Protein AF-F3GMN7-F1 (afdb_monomer)

Secondary structure (DSSP, 8-state):
--EE---PPPPHHHHHHHHHHHHTTSEEEEEEEEEEEEEEEE-TTS-EEEEEEEEEEEEEEEEPTTS-EEEEEEEESS--HHHHHHHHHHHHHHHHHHTSPP-PPPP-

InterPro domains:
  IPR036059 Metalloprotease TldD/PmbA superfamily [SSF111283] (9-101)

Foldseek 3Di:
DEDADPDDEPDPVVVVVLVPVLCPPWDKDKDKDKDKDWDWDDDPVGDTYIYIAIKMKIWMWTADPVGDIQTDIDIDRYDDSVVVSVRSVVRVVVNVVVPDDDDDDDDD

Mean predicted aligned error: 7.93 Å

pLDDT: mean 85.92, std 11.67, range [48.12, 97.56]

Organism: NCBI:txid629263

Radius of gyration: 19.86 Å; Cα contacts (8 Å, |Δi|>4): 149; chains: 1; bounding box: 45×43×56 Å

Nearest PDB structures (foldseek):
  4rh8-assembly3_C  TM=3.085E-01  e=1.114E-01  Escherichia coli K-12
  2dtt-assembly2_E  TM=4.410E-01  e=1.798E+00  Pyrococcus horikoshii OT3
  1vl4-assembly1_B  TM=5.322E-01  e=2.449E+00  Thermotoga maritima MSB8
  7nyd-assembly1_H  TM=2.640E-01  e=1.096E+00  Homo sapiens
  5iuy-assembly1_A  TM=2.639E-01  e=1.589E+00  Pseudomonas aeruginosa PAO1

Sequence (108 aa):
SSNVQDLPLPDSARVVEQISELAGDLDLVGFYAAGPLYRGFASSWGALGWHHANSFNFDWSLFHENGQAVKANYAGHDWSDEAFAQRFQQAREQLEFLGRPLHALKLC

Structu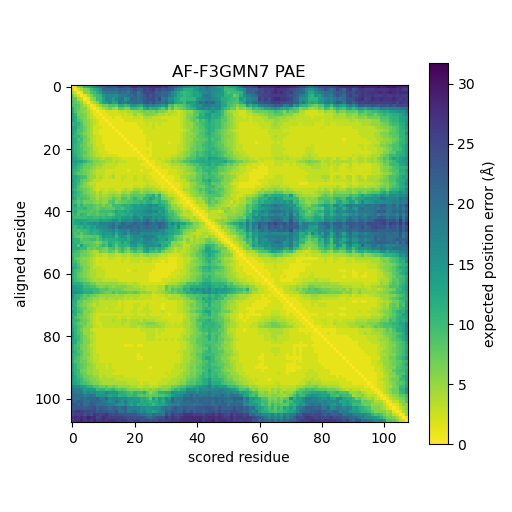re (mmCIF, N/CA/C/O backbone):
data_AF-F3GMN7-F1
#
_entry.id   AF-F3GMN7-F1
#
loop_
_atom_site.group_PDB
_atom_site.id
_atom_site.type_symbol
_atom_site.label_atom_id
_atom_site.label_alt_id
_atom_site.label_comp_id
_atom_site.label_asym_id
_atom_site.label_entity_id
_atom_site.label_seq_id
_atom_site.pdbx_PDB_ins_code
_atom_site.Cartn_x
_atom_site.Cartn_y
_atom_site.Cartn_z
_atom_site.occupancy
_atom_site.B_iso_or_equiv
_atom_site.auth_seq_id
_atom_site.auth_comp_id
_atom_site.auth_asym_id
_atom_site.auth_atom_id
_atom_site.pdbx_PDB_model_num
ATOM 1 N N . SER A 1 1 ? 21.235 8.985 -24.595 1.00 48.12 1 SER A N 1
ATOM 2 C CA . SER A 1 1 ? 21.428 8.810 -23.146 1.00 48.12 1 SER A CA 1
ATOM 3 C C . SER A 1 1 ? 20.370 7.838 -22.665 1.00 48.12 1 SER A C 1
ATOM 5 O O . SER A 1 1 ? 19.195 8.163 -22.783 1.00 48.12 1 SER A O 1
ATOM 7 N N . SER A 1 2 ? 20.749 6.622 -22.280 1.00 51.22 2 SER A N 1
ATOM 8 C CA . SER A 1 2 ? 19.832 5.617 -21.732 1.00 51.22 2 SER A CA 1
ATOM 9 C C . SER A 1 2 ? 19.768 5.800 -20.218 1.00 51.22 2 SER A C 1
ATOM 11 O O . SER A 1 2 ? 20.796 5.700 -19.554 1.00 51.22 2 SER A O 1
ATOM 13 N N . ASN A 1 3 ? 18.589 6.098 -19.678 1.00 54.62 3 ASN A N 1
ATOM 14 C CA . ASN A 1 3 ? 18.346 6.036 -18.240 1.00 54.62 3 ASN A CA 1
ATOM 15 C C . ASN A 1 3 ? 17.583 4.730 -17.992 1.00 54.62 3 ASN A C 1
ATOM 17 O O . ASN A 1 3 ? 16.444 4.586 -18.443 1.00 54.62 3 ASN A O 1
ATOM 21 N N . VAL A 1 4 ? 18.275 3.753 -17.410 1.00 57.19 4 VAL A N 1
ATOM 22 C CA . VAL A 1 4 ? 17.734 2.434 -17.076 1.00 57.19 4 VAL A CA 1
ATOM 23 C C . VAL A 1 4 ? 17.745 2.343 -15.557 1.00 57.19 4 VAL A C 1
ATOM 25 O O . VAL A 1 4 ? 18.808 2.436 -14.945 1.00 57.19 4 VAL A O 1
ATOM 28 N N . GLN A 1 5 ? 16.569 2.218 -14.945 1.00 59.81 5 GLN A N 1
ATOM 29 C CA . GLN A 1 5 ? 16.470 1.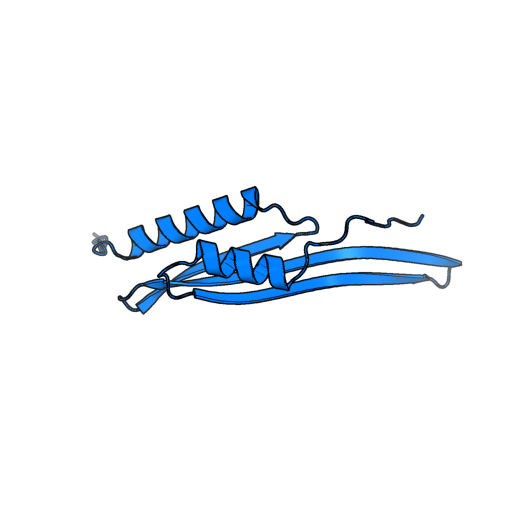788 -13.552 1.00 59.81 5 GLN A CA 1
ATOM 30 C C . GLN A 1 5 ? 16.493 0.255 -13.530 1.00 59.81 5 GLN A C 1
ATOM 32 O O . GLN A 1 5 ? 15.572 -0.379 -14.039 1.00 59.81 5 GLN A O 1
ATOM 37 N N . ASP A 1 6 ? 17.566 -0.317 -12.980 1.00 58.81 6 ASP A N 1
ATOM 38 C CA . ASP A 1 6 ? 17.829 -1.767 -12.971 1.00 58.81 6 ASP A CA 1
ATOM 39 C C . ASP A 1 6 ? 17.326 -2.490 -11.710 1.00 58.81 6 ASP A C 1
ATOM 41 O O . ASP A 1 6 ? 17.408 -3.713 -11.636 1.00 58.81 6 ASP A O 1
ATOM 45 N N . LEU A 1 7 ? 16.810 -1.772 -10.706 1.00 65.94 7 LEU A N 1
ATOM 46 C CA . LEU A 1 7 ? 16.311 -2.403 -9.481 1.00 65.94 7 LEU A CA 1
ATOM 47 C C . LEU A 1 7 ? 14.926 -3.023 -9.731 1.00 65.94 7 LEU A C 1
ATOM 49 O O . LEU A 1 7 ? 13.974 -2.289 -10.027 1.00 65.94 7 LEU A O 1
ATOM 53 N N . PRO A 1 8 ? 14.790 -4.361 -9.650 1.00 74.56 8 PRO A N 1
ATOM 54 C CA . PRO A 1 8 ? 13.504 -5.017 -9.801 1.00 74.56 8 PRO A CA 1
ATOM 55 C C . PRO A 1 8 ? 12.622 -4.706 -8.592 1.00 74.56 8 PRO A C 1
ATOM 57 O O . PRO A 1 8 ? 13.082 -4.723 -7.450 1.00 74.56 8 PRO A O 1
ATOM 60 N N . LEU A 1 9 ? 11.341 -4.446 -8.850 1.00 86.25 9 LEU A N 1
ATOM 61 C CA . LEU A 1 9 ? 10.341 -4.401 -7.788 1.00 86.25 9 LEU A CA 1
ATOM 62 C C . LEU A 1 9 ? 10.249 -5.772 -7.098 1.00 86.25 9 LEU A C 1
ATOM 64 O O . LEU A 1 9 ? 10.541 -6.794 -7.731 1.00 86.25 9 LEU A O 1
ATOM 68 N N . PRO A 1 10 ? 9.847 -5.813 -5.816 1.00 88.56 10 PRO A N 1
ATOM 69 C CA . PRO A 1 10 ? 9.591 -7.071 -5.130 1.00 88.56 10 PRO A CA 1
ATOM 70 C C . PRO A 1 10 ? 8.529 -7.887 -5.866 1.00 88.56 10 PRO A C 1
ATOM 72 O O . PRO A 1 10 ? 7.672 -7.348 -6.569 1.00 88.56 10 PRO A O 1
ATOM 75 N N . ASP A 1 11 ? 8.588 -9.202 -5.676 1.00 90.81 11 ASP A N 1
ATOM 76 C CA . ASP A 1 11 ? 7.588 -10.099 -6.233 1.00 90.81 11 ASP A CA 1
ATOM 77 C C . ASP A 1 11 ? 6.179 -9.729 -5.747 1.00 90.81 11 ASP A C 1
ATOM 79 O O . ASP A 1 11 ? 5.950 -9.461 -4.565 1.00 90.81 11 ASP A O 1
ATOM 83 N N . SER A 1 12 ? 5.225 -9.735 -6.676 1.00 91.38 12 SER A N 1
ATOM 84 C CA . SER A 1 12 ? 3.849 -9.333 -6.395 1.00 91.38 12 SER A CA 1
ATOM 85 C C . SER A 1 12 ? 3.179 -10.212 -5.337 1.00 91.38 12 SER A C 1
ATOM 87 O O . SER A 1 12 ? 2.404 -9.688 -4.540 1.00 91.38 12 SER A O 1
ATOM 89 N N . ALA A 1 13 ? 3.503 -11.511 -5.268 1.00 92.88 13 ALA A N 1
ATOM 90 C CA . ALA A 1 13 ? 2.937 -12.388 -4.247 1.00 92.88 13 ALA A CA 1
ATOM 91 C C . ALA A 1 13 ? 3.462 -12.022 -2.854 1.00 92.88 13 ALA A C 1
ATOM 93 O O . ALA A 1 13 ? 2.665 -11.921 -1.925 1.00 92.88 13 ALA A O 1
ATOM 94 N N . ARG A 1 14 ? 4.761 -11.709 -2.728 1.00 94.25 14 ARG A N 1
ATOM 95 C CA . ARG A 1 14 ? 5.351 -11.192 -1.480 1.00 94.25 14 ARG A CA 1
ATOM 96 C C . ARG A 1 14 ? 4.678 -9.893 -1.025 1.00 94.25 14 ARG A C 1
ATOM 98 O O . ARG A 1 14 ? 4.407 -9.724 0.159 1.00 94.25 14 ARG A O 1
ATOM 105 N N . VAL A 1 15 ? 4.413 -8.971 -1.951 1.00 93.75 15 VAL A N 1
ATOM 106 C CA . VAL A 1 15 ? 3.743 -7.701 -1.620 1.00 93.75 15 VAL A CA 1
ATOM 107 C C . VAL A 1 15 ? 2.314 -7.947 -1.140 1.00 93.75 15 VAL A C 1
ATOM 109 O O . VAL A 1 15 ? 1.8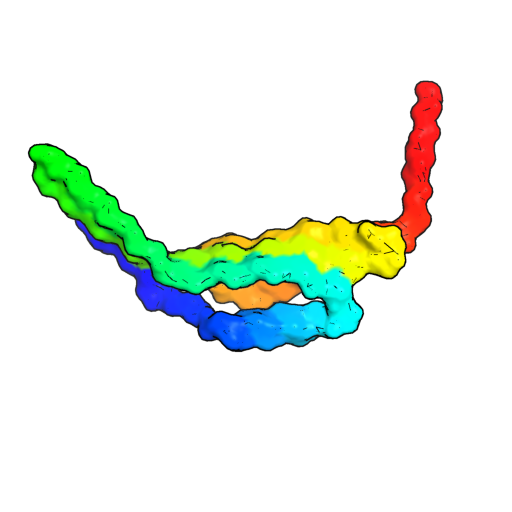95 -7.371 -0.139 1.00 93.75 15 VAL A O 1
ATOM 112 N N . VAL A 1 16 ? 1.570 -8.828 -1.812 1.00 93.81 16 VAL A N 1
ATOM 113 C CA . VAL A 1 16 ? 0.207 -9.198 -1.403 1.00 93.81 16 VAL A CA 1
ATOM 114 C C . VAL A 1 16 ? 0.198 -9.901 -0.041 1.00 93.81 16 VAL A C 1
ATOM 116 O O . VAL A 1 16 ? -0.678 -9.615 0.776 1.00 93.81 16 VAL A O 1
ATOM 119 N N . GLU A 1 17 ? 1.173 -10.767 0.236 1.00 95.31 17 GLU A N 1
ATOM 120 C CA . GLU A 1 17 ? 1.347 -11.413 1.542 1.00 95.31 17 GLU A CA 1
ATOM 121 C C . GLU A 1 17 ? 1.573 -10.367 2.641 1.00 95.31 17 GLU A C 1
ATOM 123 O O . GLU A 1 17 ? 0.813 -10.322 3.603 1.00 95.31 17 GLU A O 1
ATOM 128 N N . GLN A 1 18 ? 2.502 -9.432 2.437 1.00 95.06 18 GLN A N 1
ATOM 129 C CA . GLN A 1 18 ? 2.767 -8.346 3.382 1.00 95.06 18 GLN A CA 1
ATOM 130 C C . GLN A 1 18 ? 1.550 -7.431 3.610 1.00 95.06 18 GLN A C 1
ATOM 132 O O . GLN A 1 18 ? 1.281 -7.026 4.741 1.00 95.06 18 GLN A O 1
ATOM 137 N N . ILE A 1 19 ? 0.804 -7.088 2.550 1.00 95.25 19 ILE A N 1
ATOM 138 C CA . ILE A 1 19 ? -0.451 -6.325 2.668 1.00 95.25 19 ILE A CA 1
ATOM 139 C C . ILE A 1 19 ? -1.446 -7.092 3.546 1.00 95.25 19 ILE A C 1
ATOM 141 O O . ILE A 1 19 ? -2.078 -6.493 4.414 1.00 95.25 19 ILE A O 1
ATOM 145 N N . SER A 1 20 ? -1.567 -8.404 3.335 1.00 94.75 20 SER A N 1
ATOM 146 C CA . SER A 1 20 ? -2.489 -9.266 4.083 1.00 94.75 20 SER A CA 1
ATOM 147 C C . SER A 1 20 ? -2.086 -9.384 5.556 1.00 94.75 20 SER A C 1
ATOM 149 O O . SER A 1 20 ? -2.937 -9.287 6.437 1.00 94.75 20 SER A O 1
ATOM 151 N N . GLU A 1 21 ? -0.788 -9.523 5.837 1.00 95.94 21 GLU A N 1
ATOM 152 C CA . GLU A 1 21 ? -0.246 -9.564 7.199 1.00 95.94 21 GLU A CA 1
ATOM 153 C C . GLU A 1 21 ? -0.489 -8.256 7.962 1.00 95.94 21 GLU A C 1
ATOM 155 O O . GLU A 1 21 ? -0.905 -8.288 9.119 1.00 95.94 21 GLU A O 1
ATOM 160 N N . LEU A 1 22 ? -0.260 -7.101 7.325 1.00 94.94 22 LEU A N 1
ATOM 161 C CA . LEU A 1 22 ? -0.495 -5.797 7.954 1.00 94.94 22 LEU A CA 1
ATOM 162 C C . LEU A 1 22 ? -1.982 -5.474 8.122 1.00 94.94 22 LEU A C 1
ATOM 164 O O . LEU A 1 22 ? -2.335 -4.765 9.067 1.00 94.94 22 LEU A O 1
ATOM 168 N N . ALA A 1 23 ? -2.836 -5.967 7.219 1.00 94.44 23 ALA A N 1
ATOM 169 C CA . ALA A 1 23 ? -4.282 -5.813 7.325 1.00 94.44 23 ALA A CA 1
ATOM 170 C C . ALA A 1 23 ? -4.845 -6.535 8.548 1.00 94.44 23 ALA A C 1
ATOM 172 O O . ALA A 1 23 ? -5.672 -5.956 9.248 1.00 94.44 23 ALA A O 1
ATOM 173 N N . GLY A 1 24 ? -4.364 -7.746 8.843 1.00 93.62 24 GLY A N 1
ATOM 174 C CA . GLY A 1 24 ? -4.797 -8.497 10.017 1.00 93.62 24 GLY A CA 1
ATOM 175 C C . GLY A 1 24 ? -6.310 -8.731 10.018 1.00 93.62 24 GLY A C 1
ATOM 176 O O . GLY A 1 24 ? -6.830 -9.464 9.182 1.00 93.62 24 GLY A O 1
ATOM 177 N N . ASP A 1 25 ? -7.003 -8.122 10.977 1.00 91.25 25 ASP A N 1
ATOM 178 C CA . ASP A 1 25 ? -8.454 -8.193 11.177 1.00 91.25 25 ASP A CA 1
ATOM 179 C C . ASP A 1 25 ? -9.240 -7.041 10.526 1.00 91.25 25 ASP A C 1
ATOM 181 O O . ASP A 1 25 ? -10.471 -7.033 10.574 1.00 91.25 25 ASP A O 1
ATOM 185 N N . LEU A 1 26 ? -8.556 -6.077 9.906 1.00 93.44 26 LEU A N 1
ATOM 186 C CA . LEU A 1 26 ? -9.198 -4.948 9.241 1.00 93.44 26 LEU A CA 1
ATOM 187 C C . LEU A 1 26 ? -9.875 -5.368 7.935 1.00 93.44 26 LEU A C 1
ATOM 189 O O . LEU A 1 26 ? -9.322 -6.127 7.137 1.00 93.44 26 LEU A O 1
ATOM 193 N N . ASP A 1 27 ? -11.030 -4.766 7.659 1.00 94.25 27 ASP A N 1
ATOM 194 C CA . ASP A 1 27 ? -11.660 -4.855 6.345 1.00 94.25 27 ASP A CA 1
ATOM 195 C C . ASP A 1 27 ? -10.924 -3.932 5.359 1.00 94.25 27 ASP A C 1
ATOM 197 O O . ASP A 1 27 ? -10.998 -2.700 5.448 1.00 94.25 27 ASP A O 1
ATOM 201 N N . LEU A 1 28 ? -10.153 -4.541 4.453 1.00 96.12 28 LEU A N 1
ATOM 202 C CA . LEU A 1 28 ? -9.323 -3.862 3.462 1.00 96.12 28 LEU A CA 1
ATOM 203 C C . LEU A 1 28 ? -9.765 -4.221 2.044 1.00 96.12 28 LEU A C 1
ATOM 205 O O . LEU A 1 28 ? -9.792 -5.386 1.651 1.00 96.12 28 LEU A O 1
ATOM 209 N N . VAL A 1 29 ? -9.967 -3.189 1.223 1.00 96.19 29 VAL A N 1
ATOM 210 C CA . VAL A 1 29 ? -10.113 -3.324 -0.232 1.00 96.19 29 VAL A CA 1
ATOM 211 C C . VAL A 1 29 ? -9.076 -2.447 -0.917 1.00 96.19 29 VAL A C 1
ATOM 213 O O . VAL A 1 29 ? -8.941 -1.269 -0.590 1.00 96.19 29 VAL A O 1
ATOM 216 N N . GLY A 1 30 ? -8.355 -2.990 -1.896 1.00 94.69 30 GLY A N 1
ATOM 217 C CA . GLY A 1 30 ? -7.350 -2.223 -2.622 1.00 94.69 30 GLY A CA 1
ATOM 218 C C . GLY A 1 30 ? -6.979 -2.797 -3.981 1.00 94.69 30 GLY A C 1
ATOM 219 O O . GLY A 1 30 ? -7.312 -3.933 -4.317 1.00 94.69 30 GLY A O 1
ATOM 220 N N . PHE A 1 31 ? -6.272 -1.980 -4.756 1.00 94.94 31 PHE A N 1
ATOM 221 C CA . PHE A 1 31 ? -5.710 -2.324 -6.055 1.00 94.94 31 PHE A CA 1
ATOM 222 C C . PHE A 1 31 ? -4.200 -2.123 -6.022 1.00 94.94 31 PHE A C 1
ATOM 224 O O . PHE A 1 31 ? -3.722 -1.014 -5.785 1.00 94.94 31 PHE A O 1
ATOM 231 N N . TYR A 1 32 ? -3.462 -3.199 -6.291 1.00 94.19 32 TYR A N 1
ATOM 232 C CA . TYR A 1 32 ? -2.016 -3.172 -6.477 1.00 94.19 32 TYR A CA 1
ATOM 233 C C . TYR A 1 32 ? -1.672 -3.418 -7.946 1.00 94.19 32 TYR A C 1
ATOM 235 O O . TYR A 1 32 ? -2.121 -4.397 -8.542 1.00 94.19 32 TYR A O 1
ATOM 243 N N . ALA A 1 33 ? -0.864 -2.536 -8.524 1.00 91.56 33 ALA A N 1
ATOM 244 C CA . ALA A 1 33 ? -0.326 -2.667 -9.869 1.00 91.56 33 ALA A CA 1
ATOM 245 C C . ALA A 1 33 ? 1.168 -2.348 -9.845 1.00 91.56 33 ALA A C 1
ATOM 247 O O . ALA A 1 33 ? 1.562 -1.276 -9.396 1.00 91.56 33 ALA A O 1
ATOM 248 N N . ALA A 1 34 ? 1.995 -3.257 -10.351 1.00 91.44 34 ALA A N 1
ATOM 249 C CA . ALA A 1 34 ? 3.439 -3.088 -10.421 1.00 91.44 34 ALA A CA 1
ATOM 250 C C . ALA A 1 34 ? 3.991 -3.692 -11.709 1.00 91.44 34 ALA A C 1
ATOM 252 O O . ALA A 1 34 ? 3.528 -4.740 -12.160 1.00 91.44 34 ALA A O 1
ATOM 253 N N . GLY A 1 35 ? 4.981 -3.030 -12.304 1.00 85.56 35 GLY A N 1
ATOM 254 C CA . GLY A 1 35 ? 5.645 -3.560 -13.487 1.00 85.56 35 GLY A CA 1
ATOM 255 C C . GLY A 1 35 ? 6.574 -2.577 -14.197 1.00 85.56 35 GLY A C 1
ATOM 256 O O . GLY A 1 35 ? 6.687 -1.409 -13.803 1.00 85.56 35 GLY A O 1
ATOM 257 N N . PRO A 1 36 ? 7.240 -3.060 -15.258 1.00 81.75 36 PRO A N 1
ATOM 258 C CA . PRO A 1 36 ? 8.133 -2.253 -16.070 1.00 81.75 36 PRO A CA 1
ATOM 259 C C . PRO A 1 36 ? 7.353 -1.294 -16.979 1.00 81.75 36 PRO A C 1
ATOM 261 O O . PRO A 1 36 ? 6.379 -1.659 -17.640 1.00 81.75 36 PRO A O 1
ATOM 264 N N . LEU A 1 37 ? 7.830 -0.056 -17.052 1.00 75.44 37 LEU A N 1
ATOM 265 C CA . LEU A 1 37 ? 7.390 0.984 -17.971 1.00 75.44 37 LEU A CA 1
ATOM 266 C C . LEU A 1 37 ? 8.484 1.239 -19.009 1.00 75.44 37 LEU A C 1
ATOM 268 O O . LEU A 1 37 ? 9.577 1.719 -18.695 1.00 75.44 37 LEU A O 1
ATOM 272 N N . TYR A 1 38 ? 8.151 0.988 -20.273 1.00 75.62 38 TYR A N 1
ATOM 273 C CA . TYR A 1 38 ? 9.003 1.292 -21.420 1.00 75.62 38 TYR A CA 1
ATOM 274 C C . TYR A 1 38 ? 8.478 2.543 -22.135 1.00 75.62 38 TYR A C 1
ATOM 276 O O . TYR A 1 38 ? 7.326 2.587 -22.565 1.00 75.62 38 TYR A O 1
ATOM 284 N N . ARG A 1 39 ? 9.320 3.571 -22.288 1.00 73.56 39 ARG A N 1
ATOM 285 C CA . ARG A 1 39 ? 9.022 4.779 -23.077 1.00 73.56 39 ARG A CA 1
ATOM 286 C C . ARG A 1 39 ? 10.047 4.948 -24.192 1.00 73.56 39 ARG A C 1
ATOM 288 O O . ARG A 1 39 ? 11.236 5.101 -23.925 1.00 73.56 39 ARG A O 1
ATOM 295 N N . GLY A 1 40 ? 9.569 4.953 -25.433 1.00 80.25 40 GLY A N 1
ATOM 296 C CA . GLY A 1 40 ? 10.355 5.298 -26.616 1.00 80.25 40 GLY A CA 1
ATOM 297 C C . GLY A 1 40 ? 10.042 6.716 -27.088 1.00 80.25 40 GLY A C 1
ATOM 298 O O . GLY A 1 40 ? 8.890 7.148 -27.053 1.00 80.25 40 GLY A O 1
ATOM 299 N N . PHE A 1 41 ? 11.062 7.438 -27.541 1.00 79.00 41 PHE A N 1
ATOM 300 C CA . PHE A 1 41 ? 10.936 8.741 -28.185 1.00 79.00 41 PHE A CA 1
ATOM 301 C C . PHE A 1 41 ? 11.680 8.734 -29.521 1.00 79.00 41 PHE A C 1
ATOM 303 O O . PHE A 1 41 ? 12.820 8.272 -29.596 1.00 79.00 41 PHE A O 1
ATOM 310 N N . ALA A 1 42 ? 11.044 9.281 -30.556 1.00 83.12 42 ALA A N 1
ATOM 311 C CA . ALA A 1 42 ? 11.635 9.474 -31.873 1.00 83.12 42 ALA A CA 1
ATOM 312 C C . ALA A 1 42 ? 11.268 10.862 -32.415 1.00 83.12 42 ALA A C 1
ATOM 314 O O . ALA A 1 42 ? 10.109 11.271 -32.333 1.00 83.12 42 ALA A O 1
ATOM 315 N N . SER A 1 43 ? 12.239 11.577 -32.987 1.00 77.75 43 SER A N 1
ATOM 316 C CA . SER A 1 43 ? 12.024 12.861 -33.660 1.00 77.75 43 SER A CA 1
ATOM 317 C C . SER A 1 43 ? 12.551 12.845 -35.096 1.00 77.75 43 SER A C 1
ATOM 319 O O . SER A 1 43 ? 13.547 12.192 -35.407 1.00 77.75 43 SER A O 1
ATOM 321 N N . SER A 1 44 ? 11.909 13.618 -35.977 1.00 81.00 44 SER A N 1
ATOM 322 C CA . SER A 1 44 ? 12.330 13.794 -37.377 1.00 81.00 44 SER A CA 1
ATOM 323 C C . SER A 1 44 ? 13.677 14.511 -37.530 1.00 81.00 44 SER A C 1
ATOM 325 O O . SER A 1 44 ? 14.271 14.480 -38.601 1.00 81.00 44 SER A O 1
ATOM 327 N N . TRP A 1 45 ? 14.180 15.110 -36.449 1.00 78.62 45 TRP A N 1
ATOM 328 C CA . TRP A 1 45 ? 15.511 15.711 -36.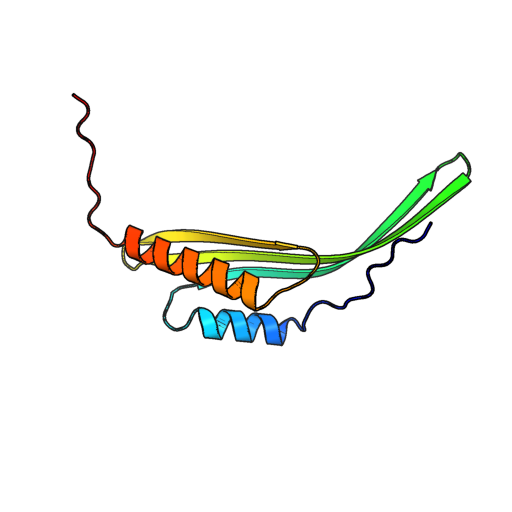349 1.00 78.62 45 TRP A CA 1
ATOM 329 C C . TRP A 1 45 ? 16.595 14.703 -35.927 1.00 78.62 45 TRP A C 1
ATOM 331 O O . TRP A 1 45 ? 17.710 15.096 -35.597 1.00 78.62 45 TRP A O 1
ATOM 341 N N . GLY A 1 46 ? 16.282 13.402 -35.930 1.00 76.81 46 GLY A N 1
ATOM 342 C CA . GLY A 1 46 ? 17.242 12.324 -35.680 1.00 76.81 46 GLY A CA 1
ATOM 343 C C . GLY A 1 46 ? 17.434 11.956 -34.207 1.00 76.81 46 GLY A C 1
ATOM 344 O O . GLY A 1 46 ? 18.311 11.153 -33.896 1.00 76.81 46 GLY A O 1
ATOM 345 N N . ALA A 1 47 ? 16.630 12.500 -33.287 1.00 73.44 47 ALA A N 1
ATOM 346 C CA . ALA A 1 47 ? 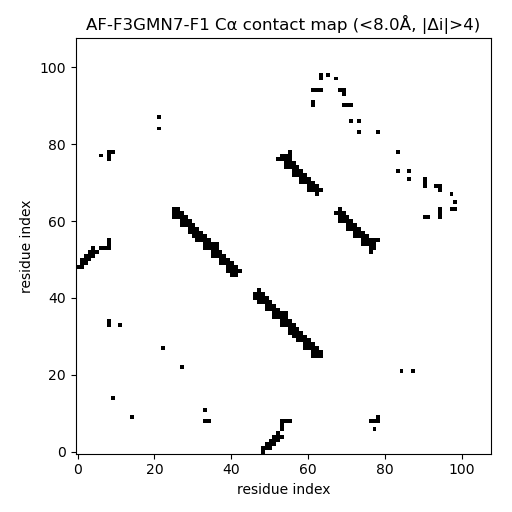16.700 12.097 -31.886 1.00 73.44 47 ALA A CA 1
ATOM 347 C C . ALA A 1 47 ? 15.926 10.791 -31.671 1.00 73.44 47 ALA A C 1
ATOM 349 O O . ALA A 1 47 ? 14.723 10.725 -31.916 1.00 73.44 47 ALA A O 1
ATOM 350 N N . LEU A 1 48 ? 16.619 9.771 -31.172 1.00 77.94 48 LEU A N 1
ATOM 351 C CA . LEU A 1 48 ? 16.051 8.499 -30.732 1.00 77.94 48 LEU A CA 1
ATOM 352 C C . LEU A 1 48 ? 16.439 8.282 -29.268 1.00 77.94 48 LEU A C 1
ATOM 354 O O . LEU A 1 48 ? 17.606 8.437 -28.898 1.00 77.94 48 LEU A O 1
ATOM 358 N N . GLY A 1 49 ? 15.469 7.936 -28.427 1.00 71.69 49 GLY A N 1
ATOM 359 C CA . GLY A 1 49 ? 15.685 7.704 -27.003 1.00 71.69 49 GLY A CA 1
ATOM 360 C C . GLY A 1 49 ? 14.786 6.601 -26.464 1.00 71.69 49 GLY A C 1
ATOM 361 O O . GLY A 1 49 ? 13.632 6.482 -26.865 1.00 71.69 49 GLY A O 1
ATOM 362 N N . TRP A 1 50 ? 15.323 5.819 -25.532 1.00 66.75 50 TRP A N 1
ATOM 363 C CA . TRP A 1 50 ? 14.588 4.803 -24.789 1.00 66.75 50 TRP A CA 1
ATOM 364 C C . TRP A 1 50 ? 14.784 5.042 -23.296 1.00 66.75 50 TRP A C 1
ATOM 366 O O . TRP A 1 50 ? 15.898 5.314 -22.842 1.00 66.75 50 TRP A O 1
ATOM 376 N N . HIS A 1 51 ? 13.691 4.951 -22.551 1.00 68.31 51 HIS A N 1
ATOM 377 C CA . HIS A 1 51 ? 13.649 5.056 -21.103 1.00 68.31 51 HIS A CA 1
ATOM 378 C C . HIS A 1 51 ? 12.948 3.821 -20.540 1.00 68.31 51 HIS A C 1
ATOM 380 O O . HIS A 1 51 ? 11.840 3.490 -20.972 1.00 68.31 51 HIS A O 1
ATOM 386 N N . HIS A 1 52 ? 13.587 3.166 -19.576 1.00 71.12 52 HIS A N 1
ATOM 387 C CA . HIS A 1 52 ? 13.046 2.010 -18.870 1.00 71.12 52 HIS A CA 1
ATOM 388 C C . HIS A 1 52 ? 13.055 2.289 -17.369 1.00 71.12 52 HIS A C 1
ATOM 390 O O . HIS A 1 52 ? 14.104 2.605 -16.806 1.00 71.12 52 HIS A O 1
ATOM 396 N N . ALA A 1 53 ? 11.888 2.185 -16.738 1.00 78.62 53 ALA A N 1
ATOM 397 C CA . ALA A 1 53 ? 11.743 2.330 -15.296 1.00 78.62 53 ALA A CA 1
ATOM 398 C C . ALA A 1 53 ? 10.674 1.384 -14.771 1.00 78.62 53 ALA A C 1
ATOM 400 O O . ALA A 1 53 ? 9.690 1.131 -15.458 1.00 78.62 53 ALA A O 1
ATOM 401 N N . ASN A 1 54 ? 10.834 0.907 -13.545 1.00 82.81 54 ASN A N 1
ATOM 402 C CA . ASN A 1 54 ? 9.774 0.183 -12.861 1.00 82.81 54 ASN A CA 1
ATOM 403 C C . ASN A 1 54 ? 8.876 1.173 -12.120 1.00 82.81 54 ASN A C 1
ATOM 405 O O . ASN A 1 54 ? 9.340 2.196 -11.621 1.00 82.81 54 ASN A O 1
ATOM 409 N N . SER A 1 55 ? 7.584 0.874 -12.041 1.00 89.12 55 SER A N 1
ATOM 410 C CA . SER A 1 55 ? 6.655 1.642 -11.215 1.00 89.12 55 SER A CA 1
ATOM 411 C C . SER A 1 55 ? 5.675 0.722 -10.519 1.00 89.12 55 SER A C 1
ATOM 413 O O . SER A 1 55 ? 5.292 -0.308 -11.077 1.00 89.12 55 SER A O 1
ATOM 415 N N . PHE A 1 56 ? 5.225 1.137 -9.345 1.00 92.19 56 PHE A N 1
ATOM 416 C CA . PHE A 1 56 ? 4.107 0.517 -8.662 1.00 92.19 56 PHE A CA 1
ATOM 417 C C . PHE A 1 56 ? 3.108 1.566 -8.184 1.00 92.19 56 PHE A C 1
ATOM 419 O O . PHE A 1 56 ? 3.449 2.728 -7.939 1.00 92.19 56 PHE A O 1
ATOM 426 N N . ASN A 1 57 ? 1.872 1.120 -8.014 1.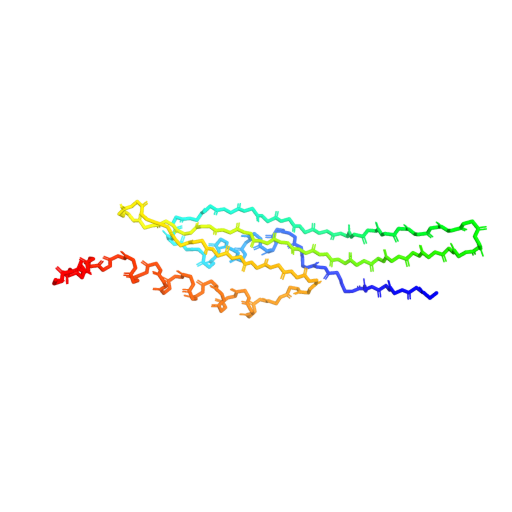00 94.00 57 ASN A N 1
ATOM 427 C CA . ASN A 1 57 ? 0.830 1.827 -7.305 1.00 94.00 57 ASN A CA 1
ATOM 428 C C . ASN A 1 57 ? 0.025 0.832 -6.464 1.00 94.00 57 ASN A C 1
ATOM 430 O O . ASN A 1 57 ? -0.441 -0.188 -6.972 1.00 94.00 57 ASN A O 1
ATOM 434 N N . PHE A 1 58 ? -0.128 1.153 -5.186 1.00 96.19 58 PHE A N 1
ATOM 435 C CA . PHE A 1 58 ? -1.080 0.547 -4.282 1.00 96.19 58 PHE A CA 1
ATOM 436 C C . PHE A 1 58 ? -2.056 1.611 -3.770 1.00 96.19 58 PHE A C 1
ATOM 438 O O . PHE A 1 58 ? -1.671 2.512 -3.025 1.00 96.19 58 PHE A O 1
ATOM 445 N N . ASP A 1 59 ? -3.327 1.483 -4.133 1.00 96.62 59 ASP A N 1
ATOM 446 C CA . ASP A 1 59 ? -4.425 2.295 -3.606 1.00 96.62 59 ASP A CA 1
ATOM 447 C C . ASP A 1 59 ? -5.335 1.395 -2.759 1.00 96.62 59 ASP A C 1
ATOM 449 O O . ASP A 1 59 ? -5.787 0.358 -3.248 1.00 96.62 59 ASP A O 1
AT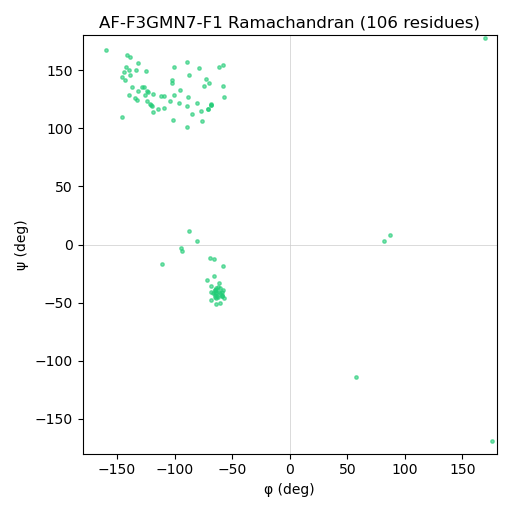OM 453 N N . TRP A 1 60 ? -5.639 1.779 -1.515 1.00 97.56 60 TRP A N 1
ATOM 454 C CA . TRP A 1 60 ? -6.486 0.972 -0.628 1.00 97.56 60 TRP A CA 1
ATOM 455 C C . TRP A 1 60 ? -7.443 1.796 0.231 1.00 97.56 60 TRP A C 1
ATOM 457 O O . TRP A 1 60 ? -7.317 3.012 0.398 1.00 97.56 60 TRP A O 1
ATOM 467 N N . SER A 1 61 ? -8.451 1.115 0.764 1.00 96.94 61 SER A N 1
ATOM 468 C CA . SER A 1 61 ? -9.396 1.634 1.741 1.00 96.94 61 SER A CA 1
ATOM 469 C C . SER A 1 61 ? -9.541 0.652 2.894 1.00 96.94 61 SER A C 1
ATOM 471 O O . SER A 1 61 ? -9.712 -0.542 2.664 1.00 96.94 61 SER A O 1
ATOM 473 N N . LEU A 1 62 ? -9.453 1.179 4.113 1.00 96.19 62 LEU A N 1
ATOM 474 C CA . LEU A 1 62 ? -9.747 0.464 5.351 1.00 96.19 62 LEU A CA 1
ATOM 475 C C . LEU A 1 62 ? -11.144 0.861 5.815 1.00 96.19 62 LEU A C 1
ATOM 477 O O . LEU A 1 62 ? -11.417 2.059 5.916 1.00 96.19 62 LEU A O 1
ATOM 481 N N . PHE A 1 63 ? -12.004 -0.110 6.098 1.00 93.50 63 PHE A N 1
ATOM 482 C CA . PHE A 1 63 ? -13.382 0.118 6.520 1.00 93.50 63 PHE A CA 1
ATOM 483 C C . PHE A 1 63 ? -13.539 -0.065 8.028 1.00 93.50 63 PHE A C 1
ATOM 485 O O . PHE A 1 63 ? -12.979 -0.977 8.632 1.00 93.50 63 PHE A O 1
ATOM 492 N N . HIS A 1 64 ? -14.319 0.825 8.634 1.00 91.50 64 HIS A N 1
ATOM 493 C CA . HIS A 1 64 ? -14.767 0.714 10.013 1.00 91.50 64 HIS A CA 1
ATOM 494 C C . HIS A 1 64 ? -16.206 0.180 10.036 1.00 91.50 64 HIS A C 1
ATOM 496 O O . HIS A 1 64 ? -16.998 0.446 9.129 1.00 91.50 64 HIS A O 1
ATOM 502 N N . GLU A 1 65 ? -16.592 -0.499 11.116 1.00 87.25 65 GLU A N 1
ATOM 503 C CA . GLU A 1 65 ? -17.935 -1.082 11.295 1.00 87.25 65 GLU A CA 1
ATOM 504 C C . GLU A 1 65 ? -19.077 -0.051 11.212 1.00 87.25 65 GLU A C 1
ATOM 506 O O . GLU A 1 65 ? -20.233 -0.391 10.974 1.00 87.25 65 GLU A O 1
ATOM 511 N N . ASN A 1 66 ? -18.758 1.235 11.378 1.00 85.81 66 ASN A N 1
ATOM 512 C CA . ASN A 1 66 ? -19.713 2.342 11.273 1.00 85.81 66 ASN A CA 1
ATOM 513 C C . ASN A 1 66 ? -20.000 2.766 9.815 1.00 85.81 66 ASN A C 1
ATOM 515 O O . ASN A 1 66 ? -20.719 3.742 9.596 1.00 85.81 66 ASN A O 1
ATOM 519 N N . GLY A 1 67 ? -19.425 2.067 8.830 1.00 85.56 67 GLY A N 1
ATOM 520 C CA . GLY A 1 67 ? -19.586 2.332 7.400 1.00 85.56 67 GLY A CA 1
ATOM 521 C C . GLY A 1 67 ? -18.685 3.439 6.846 1.00 85.56 67 GLY A C 1
ATOM 522 O O . GLY A 1 67 ? -18.800 3.779 5.668 1.00 85.56 67 GLY A O 1
ATOM 523 N N . GLN A 1 68 ? -17.800 4.021 7.660 1.00 90.06 68 GLN A N 1
ATOM 524 C CA . GLN A 1 68 ? -16.792 4.978 7.202 1.00 90.06 68 GLN A CA 1
ATOM 525 C C . GLN A 1 68 ? -15.506 4.261 6.794 1.00 90.06 68 GLN A C 1
ATOM 527 O O . GLN A 1 68 ? -15.221 3.160 7.259 1.00 90.06 68 GLN A O 1
ATOM 532 N N . ALA A 1 69 ? -14.712 4.904 5.938 1.00 93.25 69 ALA A N 1
ATOM 533 C CA . ALA A 1 69 ? -13.457 4.340 5.466 1.00 93.25 69 ALA A CA 1
ATOM 534 C C . ALA A 1 69 ? -12.339 5.382 5.411 1.00 93.25 69 ALA A C 1
ATOM 536 O O . ALA A 1 69 ? -12.571 6.548 5.078 1.00 93.25 69 ALA A O 1
ATOM 537 N N . VAL A 1 70 ? -11.115 4.933 5.682 1.00 95.38 70 VAL A N 1
ATOM 538 C CA . VAL A 1 70 ? -9.888 5.685 5.402 1.00 95.38 70 VAL A CA 1
ATOM 539 C C . VAL A 1 70 ? -9.342 5.219 4.068 1.00 95.38 70 VAL A C 1
ATOM 541 O O . VAL A 1 70 ? -9.032 4.042 3.906 1.00 95.38 70 VAL A O 1
ATOM 544 N N . LYS A 1 71 ? -9.182 6.147 3.123 1.00 95.50 71 LYS A N 1
ATOM 545 C CA . LYS A 1 71 ? -8.486 5.888 1.863 1.00 95.50 71 LYS A CA 1
ATOM 546 C C . LYS A 1 71 ? -7.029 6.316 1.977 1.00 95.50 71 LYS A C 1
ATOM 548 O O . LYS A 1 71 ? -6.750 7.438 2.395 1.00 95.50 71 LYS A O 1
ATOM 553 N N . ALA A 1 72 ? -6.122 5.456 1.540 1.00 96.56 72 ALA A N 1
ATOM 554 C CA . ALA A 1 72 ? -4.695 5.731 1.502 1.00 96.56 72 ALA A CA 1
ATOM 555 C C . ALA A 1 72 ? -4.074 5.209 0.201 1.00 96.56 72 ALA A C 1
ATOM 557 O O . ALA A 1 72 ? -4.671 4.403 -0.518 1.00 96.56 72 ALA A O 1
ATOM 558 N N . ASN A 1 73 ? -2.892 5.729 -0.128 1.00 96.56 73 ASN A N 1
ATOM 559 C CA . ASN A 1 73 ? -2.157 5.337 -1.319 1.00 96.56 73 ASN A CA 1
ATOM 560 C C . ASN A 1 73 ? -0.641 5.279 -1.090 1.00 96.56 73 ASN A C 1
ATOM 562 O O . ASN A 1 73 ? -0.058 5.976 -0.246 1.00 96.56 73 ASN A O 1
ATOM 566 N N . TYR A 1 74 ? 0.006 4.429 -1.879 1.00 96.38 74 TYR A N 1
ATOM 567 C CA . TYR A 1 74 ? 1.446 4.270 -1.924 1.00 96.38 74 TYR A CA 1
ATOM 568 C C . TYR A 1 74 ? 1.878 3.940 -3.352 1.00 96.38 74 TYR A C 1
ATOM 570 O O . TYR A 1 74 ? 1.618 2.858 -3.866 1.00 96.38 74 TYR A O 1
ATOM 578 N N . ALA A 1 75 ? 2.547 4.893 -3.994 1.00 93.94 75 ALA A N 1
ATOM 579 C CA . ALA A 1 75 ? 3.044 4.756 -5.354 1.00 93.94 75 ALA A CA 1
ATOM 580 C C . ALA A 1 75 ? 4.490 5.239 -5.438 1.00 93.94 75 ALA A C 1
ATOM 582 O O . ALA A 1 75 ? 4.905 6.140 -4.700 1.00 93.94 75 ALA A O 1
ATOM 583 N N . GLY A 1 76 ? 5.251 4.656 -6.355 1.00 91.50 76 GLY A N 1
ATOM 584 C CA . GLY A 1 76 ? 6.658 4.981 -6.515 1.00 91.50 76 GLY A CA 1
ATOM 585 C C . GLY A 1 76 ? 7.352 4.120 -7.559 1.00 91.50 76 GLY A C 1
ATOM 586 O O . GLY A 1 76 ? 6.720 3.400 -8.329 1.00 91.50 76 GLY A O 1
ATOM 587 N N . HIS A 1 77 ? 8.677 4.224 -7.567 1.00 89.25 77 HIS A N 1
ATOM 588 C CA . HIS A 1 77 ? 9.560 3.441 -8.436 1.00 89.25 77 HIS A CA 1
ATOM 589 C C . HIS A 1 77 ? 10.389 2.421 -7.643 1.00 89.25 77 HIS A C 1
ATOM 591 O O . HIS A 1 77 ? 10.911 1.479 -8.224 1.00 89.25 77 HIS A O 1
ATOM 597 N N . ASP A 1 78 ? 10.480 2.605 -6.322 1.00 89.56 78 ASP A N 1
ATOM 598 C CA . ASP A 1 78 ? 11.202 1.738 -5.395 1.00 89.56 78 ASP A CA 1
ATOM 599 C C . ASP A 1 78 ? 10.311 1.427 -4.186 1.00 89.56 78 ASP A C 1
ATOM 601 O O . ASP A 1 78 ? 9.749 2.341 -3.566 1.00 89.56 78 ASP A O 1
ATOM 605 N N . TRP A 1 79 ? 10.111 0.138 -3.920 1.00 90.56 79 TRP A N 1
ATOM 606 C CA . TRP A 1 79 ? 9.247 -0.333 -2.844 1.00 90.56 79 TRP A CA 1
ATOM 607 C C . TRP A 1 79 ? 10.053 -0.447 -1.554 1.00 90.56 79 TRP A C 1
ATOM 609 O O . TRP A 1 79 ? 11.065 -1.142 -1.498 1.00 90.56 79 TRP A O 1
ATOM 619 N N . SER A 1 80 ? 9.560 0.182 -0.490 1.00 93.81 80 SER A N 1
ATOM 620 C CA . SER A 1 80 ? 10.137 0.089 0.847 1.00 93.81 80 SER A CA 1
ATOM 621 C C . SER A 1 80 ? 9.111 -0.484 1.813 1.00 93.81 80 SER A C 1
ATOM 623 O O . SER A 1 80 ? 8.066 0.123 2.056 1.00 93.81 80 SER A O 1
ATOM 625 N N . ASP A 1 81 ? 9.458 -1.625 2.406 1.00 93.44 81 ASP A N 1
ATOM 626 C CA . ASP A 1 81 ? 8.643 -2.295 3.422 1.00 93.44 81 ASP A CA 1
ATOM 627 C C . ASP A 1 81 ? 8.375 -1.378 4.622 1.00 93.44 81 ASP A C 1
ATOM 629 O O . ASP A 1 81 ? 7.261 -1.323 5.138 1.00 93.44 81 ASP A O 1
ATOM 633 N N . GLU A 1 82 ? 9.379 -0.600 5.029 1.00 95.62 82 GLU A N 1
ATOM 634 C CA . GLU A 1 82 ? 9.264 0.354 6.130 1.00 95.62 82 GLU A CA 1
ATOM 635 C C . GLU A 1 82 ? 8.329 1.517 5.776 1.00 95.62 82 GLU A C 1
ATOM 637 O O . GLU A 1 82 ? 7.428 1.849 6.549 1.00 95.62 82 GLU A O 1
ATOM 642 N N . ALA A 1 83 ? 8.498 2.117 4.592 1.00 95.00 83 ALA A N 1
ATOM 643 C CA . ALA A 1 83 ? 7.647 3.222 4.155 1.00 95.00 83 ALA A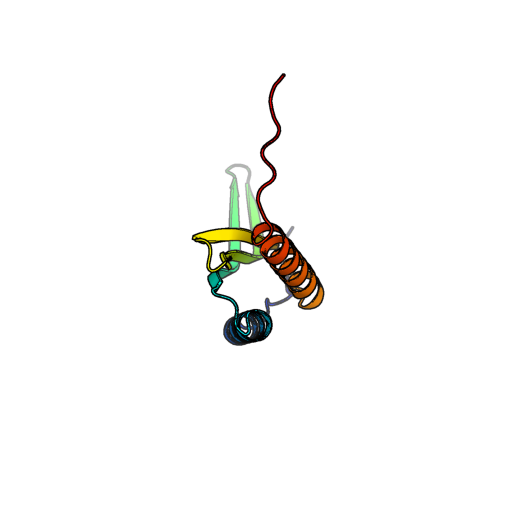 CA 1
ATOM 644 C C . ALA A 1 83 ? 6.187 2.779 3.988 1.00 95.00 83 ALA A C 1
ATOM 646 O O . ALA A 1 83 ? 5.266 3.533 4.317 1.00 95.00 83 ALA A O 1
ATOM 647 N N . PHE A 1 84 ? 5.974 1.557 3.496 1.00 95.81 84 PHE A N 1
ATOM 648 C CA . PHE A 1 84 ? 4.652 0.959 3.405 1.00 95.81 84 PHE A CA 1
ATOM 649 C C . PHE A 1 84 ? 4.043 0.739 4.795 1.00 95.81 84 PHE A C 1
ATOM 651 O O . PHE A 1 84 ? 2.942 1.227 5.055 1.00 95.81 84 PHE A O 1
ATOM 658 N N . ALA A 1 85 ? 4.775 0.104 5.716 1.00 96.06 85 ALA A N 1
ATOM 659 C CA . ALA A 1 85 ? 4.305 -0.153 7.077 1.00 96.06 85 ALA A CA 1
ATOM 660 C C . ALA A 1 85 ? 3.946 1.138 7.831 1.00 96.06 85 ALA A C 1
ATOM 662 O O . ALA A 1 85 ? 2.910 1.199 8.492 1.00 96.06 85 ALA A O 1
ATOM 663 N N . GLN A 1 86 ? 4.747 2.199 7.685 1.00 96.62 86 GLN A N 1
ATOM 664 C CA . GLN A 1 86 ? 4.454 3.505 8.286 1.00 96.62 86 GLN A CA 1
ATOM 665 C C . GLN A 1 86 ? 3.151 4.111 7.747 1.00 96.62 86 GLN A C 1
ATOM 667 O O . GLN A 1 86 ? 2.324 4.588 8.523 1.00 96.62 86 GLN A O 1
ATOM 672 N N . ARG A 1 87 ? 2.932 4.071 6.427 1.00 96.50 87 ARG A N 1
ATOM 673 C CA . ARG A 1 87 ? 1.685 4.562 5.811 1.00 96.50 87 ARG A CA 1
ATOM 674 C C . ARG A 1 87 ? 0.478 3.739 6.242 1.00 96.50 87 ARG A C 1
ATOM 676 O O . ARG A 1 87 ? -0.586 4.299 6.495 1.00 96.50 87 ARG A O 1
ATOM 683 N N . PHE A 1 88 ? 0.647 2.425 6.345 1.00 96.56 88 PHE A N 1
ATOM 684 C CA . PHE A 1 88 ? -0.402 1.527 6.806 1.00 96.56 88 PHE A CA 1
ATOM 685 C C . PHE A 1 88 ? -0.788 1.815 8.262 1.00 96.56 88 PHE A C 1
ATOM 687 O O . PHE A 1 88 ? -1.968 1.952 8.579 1.00 96.56 88 PHE A O 1
ATOM 694 N N . GLN A 1 89 ? 0.209 1.977 9.136 1.00 95.88 89 GLN A N 1
ATOM 695 C CA . GLN A 1 89 ? 0.015 2.349 10.537 1.00 95.88 89 GLN A CA 1
ATOM 696 C C . GLN A 1 89 ? -0.745 3.676 10.665 1.00 95.88 89 GLN A C 1
ATOM 698 O O . GLN A 1 89 ? -1.718 3.748 11.410 1.00 95.88 89 GLN A O 1
ATOM 703 N N . GLN A 1 90 ? -0.365 4.695 9.889 1.00 95.69 90 GLN A N 1
ATOM 704 C CA . GLN A 1 90 ? -1.072 5.980 9.871 1.00 95.69 90 GLN A CA 1
ATOM 705 C C . GLN A 1 90 ? -2.535 5.834 9.433 1.00 95.69 90 GLN A C 1
ATOM 707 O O . GLN A 1 90 ? -3.419 6.451 10.025 1.00 95.69 90 GLN A O 1
ATOM 712 N N . ALA A 1 91 ? -2.813 5.011 8.417 1.00 95.06 91 ALA A N 1
ATOM 713 C CA . ALA A 1 91 ? -4.179 4.760 7.965 1.00 95.06 91 ALA A CA 1
ATOM 714 C C . ALA A 1 91 ? -5.020 4.047 9.042 1.00 95.06 91 ALA A C 1
ATOM 716 O O . ALA A 1 91 ? -6.183 4.397 9.241 1.00 95.06 91 ALA A O 1
ATOM 717 N N . ARG A 1 92 ? -4.426 3.097 9.778 1.00 94.19 92 ARG A N 1
ATOM 718 C CA . ARG A 1 92 ? -5.076 2.424 10.914 1.00 94.19 92 ARG A CA 1
ATOM 719 C C . ARG A 1 92 ? -5.362 3.391 12.063 1.00 94.19 92 ARG A C 1
ATOM 721 O O . ARG A 1 92 ? -6.482 3.418 12.557 1.00 94.19 92 ARG A O 1
ATOM 728 N N . GLU A 1 93 ? -4.412 4.247 12.426 1.00 94.06 93 GLU A N 1
ATOM 729 C CA . GLU A 1 93 ? -4.633 5.289 13.440 1.00 94.06 93 GLU A CA 1
ATOM 730 C C . GLU A 1 93 ? -5.773 6.235 13.035 1.00 94.06 93 GLU A C 1
ATOM 732 O O . GLU A 1 93 ? -6.655 6.538 13.837 1.00 94.06 93 GLU A O 1
ATOM 737 N N . GLN A 1 94 ? -5.814 6.666 11.770 1.00 92.12 94 GLN A N 1
ATOM 738 C CA . GLN A 1 94 ? -6.916 7.479 11.243 1.00 92.12 94 GLN A CA 1
ATOM 739 C C . GLN A 1 94 ? -8.268 6.757 11.321 1.00 92.12 94 GLN A C 1
ATOM 741 O O . GLN A 1 94 ? -9.282 7.395 11.621 1.00 92.12 94 GLN A O 1
ATOM 746 N N . LEU A 1 95 ? -8.289 5.443 11.089 1.00 92.25 95 LEU A N 1
ATOM 747 C CA . LEU A 1 95 ? -9.497 4.627 11.182 1.00 92.25 95 LEU A CA 1
ATOM 748 C C . LEU A 1 95 ? -10.022 4.577 12.624 1.00 92.25 95 LEU A C 1
ATOM 750 O O . LEU A 1 95 ? -11.219 4.750 12.849 1.00 92.25 95 LEU A O 1
ATOM 754 N N . GLU A 1 96 ? -9.129 4.444 13.607 1.00 90.00 96 GLU A N 1
ATOM 755 C CA . GLU A 1 96 ? -9.483 4.504 15.031 1.00 90.00 96 GLU A CA 1
ATOM 756 C C . GLU A 1 96 ? -10.069 5.869 15.428 1.00 90.00 96 GLU A C 1
ATOM 758 O O . GLU A 1 96 ? -10.988 5.948 16.249 1.00 90.00 96 GLU A O 1
ATOM 763 N N . PHE A 1 97 ? -9.574 6.970 14.848 1.00 86.50 9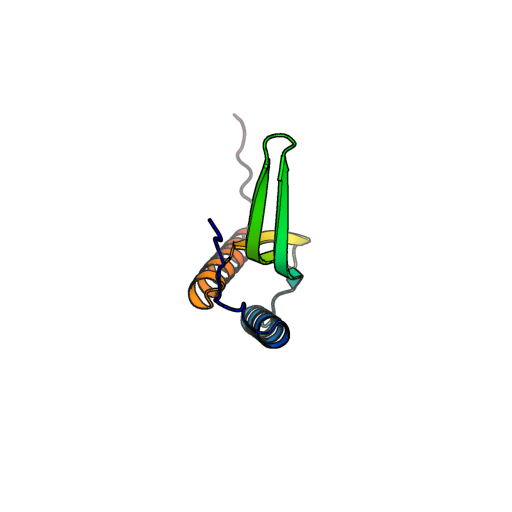7 PHE A N 1
ATOM 764 C CA . PHE A 1 97 ? -10.154 8.298 15.076 1.00 86.50 97 PHE A CA 1
ATOM 765 C C . PHE A 1 97 ? -11.554 8.444 14.466 1.00 86.50 97 PHE A C 1
ATOM 767 O O . PHE A 1 97 ? -12.401 9.094 15.081 1.00 86.50 97 PHE A O 1
ATOM 774 N N . LEU A 1 98 ? -11.821 7.834 13.306 1.00 83.81 98 LEU A N 1
ATOM 775 C CA . LEU A 1 98 ? -13.153 7.816 12.683 1.00 83.81 98 LEU A CA 1
ATOM 776 C C . LEU A 1 98 ? -14.188 7.042 13.509 1.00 83.81 98 LEU A C 1
ATOM 778 O O . LEU A 1 98 ? -15.369 7.377 13.469 1.00 83.81 98 LEU A O 1
ATOM 782 N N . GLY A 1 99 ? -13.758 6.066 14.310 1.00 74.75 99 GLY A N 1
ATOM 783 C CA . GLY A 1 99 ? -14.632 5.362 15.253 1.00 74.75 99 GLY A CA 1
ATOM 784 C C . GLY A 1 99 ? -15.110 6.217 16.439 1.00 74.75 99 GLY A C 1
ATOM 785 O O . GLY A 1 99 ? -16.013 5.810 17.171 1.00 74.75 99 GLY A O 1
ATOM 786 N N . ARG A 1 100 ? -14.534 7.408 16.662 1.00 81.69 100 ARG A N 1
ATOM 787 C CA . ARG A 1 100 ? -14.887 8.277 17.798 1.00 81.69 100 ARG A CA 1
ATOM 788 C C . ARG A 1 100 ? -16.191 9.043 17.549 1.00 81.69 100 ARG A C 1
ATOM 790 O O . ARG A 1 100 ? -16.505 9.382 16.409 1.00 81.69 100 ARG A O 1
ATOM 797 N N . PRO A 1 101 ? -16.939 9.394 18.613 1.00 76.00 101 PRO A N 1
ATOM 798 C CA . PRO A 1 101 ? -18.157 10.181 18.478 1.00 76.00 101 PRO A CA 1
ATOM 799 C C . PRO A 1 101 ? -17.882 11.519 17.781 1.00 76.00 101 PRO A C 1
ATOM 801 O O . PRO A 1 101 ? -17.005 12.298 18.172 1.00 76.00 101 PRO A O 1
ATOM 804 N N . LEU A 1 102 ? -18.664 11.767 16.733 1.00 75.25 102 LEU A N 1
ATOM 805 C CA . LEU A 1 102 ? -18.549 12.931 15.868 1.00 75.25 102 LEU A CA 1
ATOM 806 C C . LEU A 1 102 ? -19.016 14.178 16.632 1.00 75.25 102 LEU A C 1
ATOM 808 O O . LEU A 1 102 ? -20.178 14.287 17.021 1.00 75.25 102 LEU A O 1
ATOM 812 N N . HIS A 1 103 ? -18.110 15.126 16.860 1.00 76.31 103 HIS A N 1
ATOM 813 C CA . HIS A 1 103 ? -18.448 16.388 17.513 1.00 76.31 103 HIS A CA 1
ATOM 814 C C . HIS A 1 103 ? -18.865 17.405 16.451 1.00 76.31 103 HIS A C 1
ATOM 816 O O . HIS A 1 103 ? -18.027 17.993 15.770 1.00 76.31 103 HIS A O 1
ATOM 822 N N . ALA A 1 104 ? -20.173 17.607 16.295 1.00 77.31 104 ALA A N 1
ATOM 823 C CA . ALA A 1 104 ? -20.695 18.640 15.412 1.00 77.31 104 ALA A CA 1
ATOM 824 C C . ALA A 1 104 ? -20.365 20.031 15.978 1.00 77.31 104 ALA A C 1
ATOM 826 O O . ALA A 1 104 ? -20.784 20.379 17.086 1.00 77.31 104 ALA A O 1
ATOM 827 N N . LEU A 1 105 ? -19.627 20.838 15.215 1.00 77.50 105 LEU A N 1
ATOM 828 C CA . LEU A 1 105 ? -19.419 22.245 15.547 1.00 77.50 105 LEU A CA 1
ATOM 829 C C . LEU A 1 105 ? -20.753 22.983 15.387 1.00 77.50 105 LEU A C 1
ATOM 831 O O . LEU A 1 105 ? -21.333 23.003 14.300 1.00 77.50 105 LEU A O 1
ATOM 835 N N . LYS A 1 106 ? -21.253 23.589 16.470 1.00 74.81 106 LYS A N 1
ATOM 836 C CA . LYS A 1 106 ? -22.392 24.508 16.388 1.00 74.81 106 LYS A CA 1
ATOM 837 C C . LYS A 1 106 ? -21.919 25.792 15.712 1.00 74.81 106 LYS A C 1
ATOM 839 O O . LYS A 1 106 ? -21.057 26.481 16.248 1.00 74.81 106 LYS A O 1
ATOM 844 N N . LEU A 1 107 ? -22.477 26.093 14.543 1.00 69.69 107 LEU A N 1
ATOM 845 C CA . LEU A 1 107 ? -22.393 27.428 13.958 1.00 69.69 107 LEU A CA 1
ATOM 846 C C . LEU A 1 107 ? -23.223 28.368 14.846 1.00 69.69 107 LEU A C 1
ATOM 848 O O . LEU A 1 107 ? -24.404 28.096 15.077 1.00 69.69 107 LEU A O 1
ATOM 852 N N . CYS A 1 108 ? -22.572 29.396 15.394 1.00 57.91 108 CYS A N 1
ATOM 853 C CA . CYS A 1 108 ? -23.223 30.515 16.078 1.00 57.91 108 CYS A CA 1
ATOM 854 C C . CYS A 1 108 ? -23.768 31.517 15.060 1.00 57.91 108 CYS A C 1
ATOM 856 O O . CYS A 1 108 ? -23.083 31.729 14.032 1.00 57.91 108 CYS A O 1
#

Solvent-accessible surface area (backbone atoms only — not comparable to full-atom values): 6663 Å² total; per-residue (Å²): 124,79,55,71,59,83,70,76,72,78,57,67,67,60,51,52,48,53,53,52,64,72,43,66,89,55,51,71,52,70,51,79,50,72,50,80,45,80,47,80,47,77,48,98,87,71,51,71,43,53,38,40,38,41,39,37,40,36,43,37,33,41,52,45,99,87,78,47,68,38,76,53,76,52,69,45,60,74,88,48,74,66,63,48,50,52,54,49,50,52,46,51,54,53,42,59,58,67,74,48,86,82,80,80,80,79,84,129